Protein AF-A0A920P7W8-F1 (afdb_monomer)

pLDDT: mean 70.77, std 15.34, range [40.72, 88.56]

Nearest PDB structures (foldseek):
  1nvd-assembly1_B  TM=3.410E-01  e=7.632E+00  Aspergillus nidulans

Secondary structure (DSSP, 8-state):
-EE-TTS-EE----TTTS-SS----SSGGGGTTPBPPHHHHHHHHHHHHHHHS--THHHHHHHTS-HHHHHHHHHHHHHHHHH-BPPPPTT----

Mean predicted aligned error: 11.19 Å

Foldseek 3Di:
DDQDPVRDDDDPDCPCVLPLDDDDDDDLQVQAFPAADPVVLVVLVVVLVCCVVPDDVSVVVVVVHDPSSSVSVNVVSVVCNVVRGRHHDVPDDDD

Sequence (95 aa):
MIVDHDGKVWGIDQGLTFHSDTKIRTVIWDFSDEPIPEHHLDKLETFRNNLSNPTGHIKDLLELLSDDEIIALNRRLDWVLAEKFYPGIPGRRRS

Solvent-accessible surface area (backbone atoms only — not comparable to full-atom values): 5950 Å² total; per-residue (Å²): 106,48,67,51,101,85,68,50,76,41,84,64,81,66,91,58,74,53,48,60,67,87,73,89,80,91,66,65,66,86,46,39,72,37,71,56,56,65,78,56,52,56,51,51,54,52,49,55,55,40,67,77,60,53,56,72,71,51,37,60,50,54,73,76,47,55,71,61,21,52,53,42,50,54,54,51,50,54,50,42,70,69,69,41,37,38,77,57,63,90,93,58,85,83,126

Structure (mmCIF, N/CA/C/O backbone):
data_AF-A0A920P7W8-F1
#
_entry.id   AF-A0A920P7W8-F1
#
loop_
_atom_site.group_PDB
_atom_site.id
_atom_site.type_symbol
_atom_site.label_atom_id
_atom_site.label_alt_id
_atom_site.label_comp_id
_atom_site.label_asym_id
_atom_site.label_entity_id
_atom_site.label_seq_id
_atom_site.pdbx_PDB_ins_code
_atom_site.Cartn_x
_atom_site.Cartn_y
_atom_site.Cartn_z
_atom_site.occupancy
_atom_site.B_iso_or_equiv
_atom_site.auth_seq_id
_atom_site.auth_comp_id
_atom_site.auth_asym_id
_atom_site.auth_atom_id
_atom_site.pdbx_PDB_model_num
ATOM 1 N N . MET A 1 1 ? -4.999 -16.139 -4.477 1.00 55.25 1 MET A N 1
ATOM 2 C CA . MET A 1 1 ? -5.862 -15.313 -5.354 1.00 55.25 1 MET A CA 1
ATOM 3 C C . MET A 1 1 ? -6.839 -16.231 -6.065 1.00 55.25 1 MET A C 1
ATOM 5 O O . MET A 1 1 ? -6.422 -17.309 -6.469 1.00 55.25 1 MET A O 1
ATOM 9 N N . ILE A 1 2 ? -8.107 -15.841 -6.184 1.00 54.50 2 ILE A N 1
ATOM 10 C CA . ILE A 1 2 ? -9.099 -16.540 -7.017 1.00 54.50 2 ILE A CA 1
ATOM 11 C C . ILE A 1 2 ? -9.490 -15.590 -8.139 1.00 54.50 2 ILE A C 1
ATOM 13 O O . ILE A 1 2 ? -9.684 -14.409 -7.885 1.00 54.50 2 ILE A O 1
ATOM 17 N N . VAL A 1 3 ? -9.582 -16.082 -9.366 1.00 58.00 3 VAL A N 1
ATOM 18 C CA . VAL A 1 3 ? -10.157 -15.324 -10.480 1.00 58.00 3 VAL A CA 1
ATOM 19 C C . VAL A 1 3 ? -11.573 -15.843 -10.672 1.00 58.00 3 VAL A C 1
ATOM 21 O O . VAL A 1 3 ? -11.761 -17.059 -10.725 1.00 58.00 3 VAL A O 1
ATOM 24 N N . ASP A 1 4 ? -12.565 -14.955 -10.689 1.00 64.38 4 ASP A N 1
ATOM 25 C CA . ASP A 1 4 ? -13.933 -15.372 -10.996 1.00 64.38 4 ASP A CA 1
ATOM 26 C C . ASP A 1 4 ? -14.135 -15.609 -12.500 1.00 64.38 4 ASP A C 1
ATOM 28 O O . ASP A 1 4 ? -13.245 -15.397 -13.327 1.00 64.38 4 ASP A O 1
ATOM 32 N N . HIS A 1 5 ? -15.325 -16.086 -12.852 1.00 73.81 5 HIS A N 1
ATOM 33 C CA . HIS A 1 5 ? -15.738 -16.358 -14.231 1.00 73.81 5 HIS A CA 1
ATOM 34 C C . HIS A 1 5 ? -15.722 -15.114 -15.135 1.00 73.81 5 HIS A C 1
ATOM 36 O O . HIS A 1 5 ? -15.688 -15.265 -16.355 1.00 73.81 5 HIS A O 1
ATOM 42 N N . ASP A 1 6 ? -15.685 -13.914 -14.554 1.00 75.69 6 ASP A N 1
ATOM 43 C CA . ASP A 1 6 ? -15.655 -12.634 -15.262 1.00 75.69 6 ASP A CA 1
ATOM 44 C C . ASP A 1 6 ? -14.236 -12.035 -15.331 1.00 75.69 6 ASP A C 1
ATOM 46 O O . ASP A 1 6 ? -14.045 -10.899 -15.767 1.00 75.69 6 ASP A O 1
ATOM 50 N N . GLY A 1 7 ? -13.214 -12.795 -14.918 1.00 58.47 7 GLY A N 1
ATOM 51 C CA . GLY A 1 7 ? -11.814 -12.371 -14.967 1.00 58.47 7 GLY A CA 1
ATOM 52 C C . GLY A 1 7 ? -11.410 -11.423 -13.836 1.00 58.47 7 GLY A C 1
ATOM 53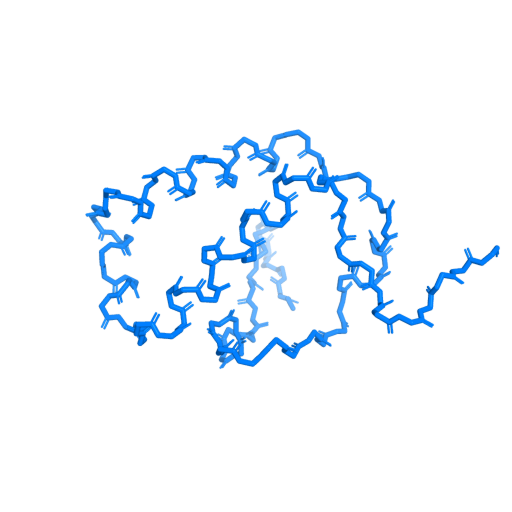 O O . GLY A 1 7 ? -10.292 -10.898 -13.841 1.00 58.47 7 GLY A O 1
ATOM 54 N N . LYS A 1 8 ? -12.277 -11.194 -12.845 1.00 47.81 8 LYS A N 1
ATOM 55 C CA . LYS A 1 8 ? -11.962 -10.342 -11.698 1.00 47.81 8 LYS A CA 1
ATOM 56 C C . LYS A 1 8 ? -11.115 -11.120 -10.698 1.00 47.81 8 LYS A C 1
ATOM 58 O O . LYS A 1 8 ? -11.472 -12.209 -10.247 1.00 47.81 8 LYS A O 1
ATOM 63 N N . VAL A 1 9 ? -9.984 -10.529 -10.325 1.00 56.81 9 VAL A N 1
ATOM 64 C CA . VAL A 1 9 ? -9.060 -11.107 -9.348 1.00 56.81 9 VAL A CA 1
ATOM 65 C C . VAL A 1 9 ? -9.522 -10.764 -7.933 1.00 56.81 9 VAL A C 1
ATOM 67 O O . VAL A 1 9 ? -9.563 -9.603 -7.529 1.00 56.81 9 VAL A O 1
ATOM 70 N N . TRP A 1 10 ? -9.822 -11.796 -7.159 1.00 47.19 10 TRP A N 1
ATOM 71 C CA . TRP A 1 10 ? -10.106 -11.743 -5.735 1.00 47.19 10 TRP A CA 1
ATOM 72 C C . TRP A 1 10 ? -8.821 -12.036 -4.953 1.00 47.19 10 TRP A C 1
ATOM 74 O O . TRP A 1 10 ? -8.272 -13.147 -4.974 1.00 47.19 10 TRP A O 1
ATOM 84 N N . GLY A 1 11 ? -8.316 -11.014 -4.261 1.00 49.47 11 GLY A N 1
ATOM 85 C CA . GLY A 1 11 ? -7.225 -11.150 -3.302 1.00 49.47 11 GLY A CA 1
ATOM 86 C C . GLY A 1 11 ? -7.732 -11.847 -2.044 1.00 49.47 11 GLY A C 1
ATOM 87 O O . GLY A 1 11 ? -8.408 -11.226 -1.231 1.00 49.47 11 GLY A O 1
ATOM 88 N N . ILE A 1 12 ? -7.428 -13.135 -1.900 1.00 40.72 12 ILE A N 1
ATOM 89 C CA . ILE A 1 12 ? -7.751 -13.927 -0.706 1.00 40.72 12 ILE A CA 1
ATOM 90 C C . ILE A 1 12 ? -6.460 -14.111 0.079 1.00 40.72 12 ILE A C 1
ATOM 92 O O . ILE A 1 12 ? -5.439 -14.391 -0.551 1.00 40.72 12 ILE A O 1
ATOM 96 N N . ASP A 1 13 ? -6.563 -13.976 1.405 1.00 49.34 13 ASP A N 1
ATOM 97 C CA . ASP A 1 13 ? -5.488 -13.897 2.414 1.00 49.34 13 ASP A CA 1
ATOM 98 C C . ASP A 1 13 ? -5.102 -12.454 2.830 1.00 49.34 13 ASP A C 1
ATOM 100 O O . ASP A 1 13 ? -3.969 -12.016 2.673 1.00 49.34 13 ASP A O 1
ATOM 104 N N . GLN A 1 14 ? -6.074 -11.682 3.350 1.00 52.72 14 GLN A N 1
ATOM 105 C CA . GLN A 1 14 ? -5.871 -10.296 3.824 1.00 52.72 14 GLN A CA 1
ATOM 106 C C . GLN A 1 14 ? -5.504 -10.184 5.319 1.00 52.72 14 GLN A C 1
ATOM 108 O O . GLN A 1 14 ? -5.230 -9.090 5.807 1.00 52.72 14 GLN A O 1
ATOM 113 N N . GLY A 1 15 ? -5.485 -11.298 6.063 1.00 45.41 15 GLY A N 1
ATOM 114 C CA . GLY A 1 15 ? -5.257 -11.302 7.519 1.00 45.41 15 GLY A CA 1
ATOM 115 C C . GLY A 1 15 ? -3.831 -10.931 7.947 1.00 45.41 15 GLY A C 1
ATOM 116 O O . GLY A 1 15 ? -3.590 -10.677 9.122 1.00 45.41 15 GLY A O 1
ATOM 117 N N . LEU A 1 16 ? -2.888 -10.883 7.000 1.00 53.28 16 LEU A N 1
ATOM 118 C CA . LEU A 1 16 ? -1.491 -10.483 7.210 1.00 53.28 16 LEU A CA 1
ATOM 119 C C . LEU A 1 16 ? -1.102 -9.225 6.415 1.00 53.28 16 LEU A C 1
ATOM 121 O O . LEU A 1 16 ? 0.029 -8.760 6.534 1.00 53.28 16 LEU A O 1
ATOM 125 N N . THR A 1 17 ? -2.014 -8.658 5.615 1.00 57.47 17 THR A N 1
ATOM 126 C CA . THR A 1 17 ? -1.721 -7.522 4.721 1.00 57.47 17 THR A CA 1
ATOM 127 C C . THR A 1 17 ? -1.318 -6.272 5.493 1.00 57.47 17 THR A C 1
ATOM 129 O O . THR A 1 17 ? -0.439 -5.529 5.051 1.00 57.47 17 THR A O 1
ATOM 132 N N . PHE A 1 18 ? -1.910 -6.052 6.665 1.00 55.16 18 PHE A N 1
ATOM 133 C CA . PHE A 1 18 ? -1.665 -4.855 7.466 1.00 55.16 18 PHE A CA 1
ATOM 134 C C . PHE A 1 18 ? -0.764 -5.084 8.666 1.00 55.16 18 PHE A C 1
ATOM 136 O O . PHE A 1 18 ? -0.261 -4.102 9.195 1.00 55.16 18 PHE A O 1
ATOM 143 N N . HIS A 1 19 ? -0.457 -6.343 8.989 1.00 58.69 19 HIS A N 1
ATOM 144 C CA . HIS A 1 19 ? 0.377 -6.710 10.125 1.00 58.69 19 HIS A CA 1
ATOM 145 C C . HIS A 1 19 ? 1.656 -5.855 10.166 1.00 58.69 19 HIS A C 1
ATOM 147 O O . HIS A 1 19 ? 2.359 -5.711 9.160 1.00 58.69 19 HIS A O 1
ATOM 153 N N . SER A 1 20 ? 1.941 -5.273 11.332 1.00 59.25 20 SER A N 1
ATOM 154 C CA . SER A 1 20 ? 3.082 -4.370 11.544 1.00 59.25 20 SER A CA 1
ATOM 155 C C . SER A 1 20 ? 4.414 -5.043 11.201 1.00 59.25 20 SER A C 1
ATOM 157 O O . SER A 1 20 ? 5.319 -4.441 10.622 1.00 59.25 20 SER A O 1
ATOM 159 N N . ASP A 1 21 ? 4.498 -6.336 11.497 1.00 53.81 21 ASP A N 1
ATOM 160 C CA . ASP A 1 21 ? 5.625 -7.190 11.163 1.00 53.81 21 ASP A CA 1
ATOM 161 C C . ASP A 1 21 ? 5.516 -7.684 9.708 1.00 53.81 21 ASP A C 1
ATOM 163 O O . ASP A 1 21 ? 4.598 -8.432 9.361 1.00 53.81 21 ASP A O 1
ATOM 167 N N . THR A 1 22 ? 6.456 -7.287 8.845 1.00 55.88 22 THR A N 1
ATOM 168 C CA . THR A 1 22 ? 6.428 -7.639 7.415 1.00 55.88 22 THR A CA 1
ATOM 169 C C . THR A 1 22 ? 6.704 -9.133 7.231 1.00 55.88 22 THR A C 1
ATOM 171 O O . THR A 1 22 ? 7.847 -9.587 7.286 1.00 55.88 22 THR A O 1
ATOM 174 N N . LYS A 1 23 ? 5.653 -9.926 6.998 1.00 57.28 23 LYS A N 1
ATOM 175 C CA . LYS A 1 23 ? 5.764 -11.347 6.637 1.00 57.28 23 LYS A CA 1
ATOM 176 C C . LYS A 1 23 ? 5.467 -11.508 5.146 1.00 57.28 23 LYS A C 1
ATOM 178 O O . LYS A 1 23 ? 4.320 -11.667 4.750 1.00 57.28 23 LYS A O 1
ATOM 183 N N . ILE A 1 24 ? 6.497 -11.480 4.303 1.00 55.03 24 ILE A N 1
ATOM 184 C CA . ILE A 1 24 ? 6.323 -11.724 2.864 1.00 55.03 24 ILE A CA 1
ATOM 185 C C . ILE A 1 24 ? 6.155 -13.234 2.644 1.00 55.03 24 ILE A C 1
ATOM 187 O O . ILE A 1 24 ? 7.110 -13.9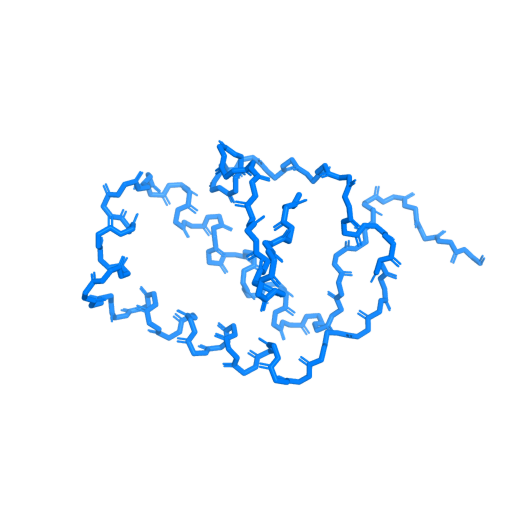94 2.814 1.00 55.03 24 ILE A O 1
ATOM 191 N N . ARG A 1 25 ? 4.951 -13.692 2.275 1.00 54.91 25 ARG A N 1
ATOM 192 C CA . ARG A 1 25 ? 4.711 -15.086 1.862 1.00 54.91 25 ARG A CA 1
ATOM 193 C C . ARG A 1 25 ? 4.130 -15.180 0.440 1.00 54.91 25 ARG A C 1
ATOM 195 O O . ARG A 1 25 ? 2.956 -14.945 0.202 1.00 54.91 25 ARG A O 1
ATOM 202 N N . THR A 1 26 ? 5.017 -15.562 -0.484 1.00 56.88 26 THR A N 1
ATOM 203 C CA . THR A 1 26 ? 4.874 -16.674 -1.458 1.00 56.88 26 THR A CA 1
ATOM 204 C C . THR A 1 26 ? 3.997 -16.578 -2.716 1.00 56.88 26 THR A C 1
ATOM 206 O O . THR A 1 26 ? 3.605 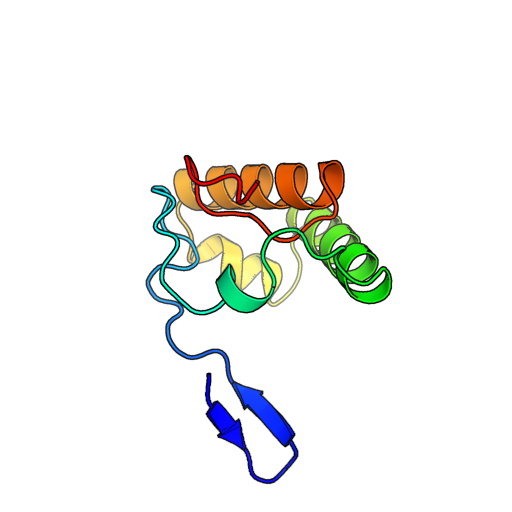-17.625 -3.214 1.00 56.88 26 THR A O 1
ATOM 209 N N . VAL A 1 27 ? 3.803 -15.406 -3.334 1.00 53.06 27 VAL A N 1
ATOM 210 C CA . VAL A 1 27 ? 3.470 -15.344 -4.791 1.00 53.06 27 VAL A CA 1
ATOM 211 C C . VAL A 1 27 ? 4.160 -14.180 -5.523 1.00 53.06 27 VAL A C 1
ATOM 213 O O . VAL A 1 27 ? 4.449 -14.280 -6.705 1.00 53.06 27 VAL A O 1
ATOM 216 N N . ILE A 1 28 ? 4.516 -13.096 -4.824 1.00 54.16 28 ILE A N 1
ATOM 217 C CA . ILE A 1 28 ? 5.210 -11.937 -5.427 1.00 54.16 28 ILE A CA 1
ATOM 218 C C . ILE A 1 28 ? 6.618 -12.265 -5.957 1.00 54.16 28 ILE A C 1
ATOM 220 O O . ILE A 1 28 ? 7.150 -11.528 -6.777 1.00 54.16 28 ILE A O 1
ATOM 224 N N . TRP A 1 29 ? 7.215 -13.379 -5.519 1.00 53.78 29 TRP A N 1
ATOM 225 C CA . TRP A 1 29 ? 8.581 -13.762 -5.881 1.00 53.78 29 TRP A CA 1
ATOM 226 C C . TRP A 1 29 ? 8.773 -14.059 -7.368 1.00 53.78 29 TRP A C 1
ATOM 228 O O . TRP A 1 29 ? 9.884 -13.881 -7.858 1.00 53.78 29 TRP A O 1
ATOM 238 N N . ASP A 1 30 ? 7.719 -14.484 -8.069 1.00 55.56 30 ASP A N 1
ATOM 239 C CA . ASP A 1 30 ? 7.787 -14.729 -9.515 1.00 55.56 30 ASP A CA 1
ATOM 240 C C . ASP A 1 30 ? 7.964 -13.423 -10.309 1.00 55.56 30 ASP A C 1
ATOM 242 O O . ASP A 1 30 ? 8.429 -13.468 -11.440 1.00 55.56 30 ASP A O 1
ATOM 246 N N . PHE A 1 31 ? 7.669 -12.275 -9.686 1.00 57.41 31 PHE A N 1
ATOM 247 C CA . PHE A 1 31 ? 7.853 -10.928 -10.235 1.00 57.41 31 PHE A CA 1
ATOM 248 C C . PHE A 1 31 ? 9.017 -10.175 -9.568 1.00 57.41 31 PHE A C 1
ATOM 250 O O . PHE A 1 31 ? 9.156 -8.971 -9.760 1.00 57.41 31 PHE A O 1
ATOM 257 N N . SER A 1 32 ? 9.827 -10.846 -8.734 1.00 63.34 32 SER A N 1
ATOM 258 C CA . SER A 1 32 ? 10.962 -10.223 -8.034 1.00 63.34 32 SER A CA 1
ATOM 259 C C . SER A 1 32 ? 11.866 -9.486 -9.019 1.00 63.34 32 SER A C 1
ATOM 261 O O . SER A 1 32 ? 12.232 -10.048 -10.048 1.00 63.34 32 SER A O 1
ATOM 263 N N . ASP A 1 33 ? 12.247 -8.252 -8.678 1.00 64.94 33 ASP A N 1
ATOM 264 C CA . ASP A 1 33 ? 13.138 -7.401 -9.481 1.00 64.94 33 ASP A CA 1
ATOM 265 C C . ASP A 1 33 ? 12.576 -6.982 -10.857 1.00 64.94 33 ASP A C 1
ATOM 267 O O . ASP A 1 33 ? 13.281 -6.353 -11.649 1.00 64.94 33 ASP A O 1
ATOM 271 N N . GLU A 1 34 ? 11.298 -7.255 -11.142 1.00 76.56 34 GLU A N 1
ATOM 272 C CA . GLU A 1 34 ? 10.615 -6.667 -12.293 1.00 76.56 34 GLU A CA 1
ATOM 273 C C . GLU A 1 34 ? 10.175 -5.226 -11.986 1.00 76.56 34 GLU A C 1
ATOM 275 O O . GLU A 1 34 ? 9.768 -4.919 -10.854 1.00 76.56 34 GLU A O 1
ATOM 280 N N . PRO A 1 35 ? 10.254 -4.310 -12.969 1.00 80.81 35 PRO A N 1
ATOM 281 C CA . PRO A 1 35 ? 9.730 -2.966 -12.803 1.00 80.81 35 PRO A CA 1
ATOM 282 C C . PRO A 1 35 ? 8.213 -3.026 -12.625 1.00 80.81 35 PRO A C 1
ATOM 284 O O . PRO A 1 35 ? 7.501 -3.695 -13.378 1.00 80.81 35 PRO A O 1
ATOM 287 N N . ILE A 1 36 ? 7.705 -2.288 -11.645 1.00 83.19 36 ILE A N 1
ATOM 288 C CA . ILE A 1 36 ? 6.268 -2.140 -11.444 1.00 83.19 36 ILE A CA 1
ATOM 289 C C . ILE A 1 36 ? 5.722 -1.304 -12.609 1.00 83.19 36 ILE A C 1
ATOM 291 O O . ILE A 1 36 ? 6.235 -0.209 -12.862 1.00 83.19 36 ILE A O 1
ATOM 295 N N . PRO A 1 37 ? 4.678 -1.769 -13.316 1.00 86.69 37 PRO A N 1
ATOM 296 C CA . PRO A 1 37 ? 4.070 -0.996 -14.390 1.00 86.69 37 PRO A CA 1
ATOM 297 C C . PRO A 1 37 ? 3.628 0.400 -13.925 1.00 86.69 37 PRO A C 1
ATOM 299 O O . PRO A 1 37 ? 3.032 0.546 -12.859 1.00 86.69 37 PRO A O 1
ATOM 302 N N . GLU A 1 38 ? 3.855 1.422 -14.752 1.00 84.81 38 GLU A N 1
ATOM 303 C CA . GLU A 1 38 ? 3.604 2.833 -14.407 1.00 84.81 38 GLU A CA 1
ATOM 304 C C . GLU A 1 38 ? 2.162 3.086 -13.935 1.00 84.81 38 GLU A C 1
ATOM 306 O O . GLU A 1 38 ? 1.939 3.670 -12.882 1.00 84.81 38 GLU A O 1
ATOM 311 N N . HIS A 1 39 ? 1.177 2.483 -14.606 1.00 84.81 39 HIS A N 1
ATOM 312 C CA . HIS A 1 39 ? -0.234 2.581 -14.219 1.00 84.81 39 HIS A CA 1
ATOM 313 C C . HIS A 1 39 ? -0.557 1.996 -12.826 1.00 84.81 39 HIS A C 1
ATOM 315 O O . HIS A 1 39 ? -1.612 2.287 -12.257 1.00 84.81 39 HIS A O 1
ATOM 321 N N . HIS A 1 40 ? 0.295 1.119 -12.285 1.00 84.94 40 HIS A N 1
ATOM 322 C CA . HIS A 1 40 ? 0.193 0.657 -10.902 1.00 84.94 40 HIS A CA 1
ATOM 323 C C . HIS A 1 40 ? 0.849 1.646 -9.938 1.00 84.94 40 HIS A C 1
ATOM 325 O O . HIS A 1 40 ? 0.279 1.891 -8.875 1.00 84.94 40 HIS A O 1
ATOM 331 N N . LEU A 1 41 ? 1.981 2.250 -10.311 1.00 86.81 41 LEU A N 1
ATOM 332 C CA . LEU A 1 41 ? 2.620 3.313 -9.528 1.00 86.81 41 LEU A CA 1
ATOM 333 C C . LEU A 1 41 ? 1.688 4.522 -9.366 1.00 86.81 41 LEU A C 1
ATOM 335 O O . LEU A 1 41 ? 1.496 4.975 -8.241 1.00 86.81 41 LEU A O 1
ATOM 339 N N . ASP A 1 42 ? 1.005 4.947 -10.432 1.00 86.75 42 ASP A N 1
ATOM 340 C CA . ASP A 1 42 ? 0.033 6.053 -10.390 1.00 86.75 42 ASP A CA 1
ATOM 3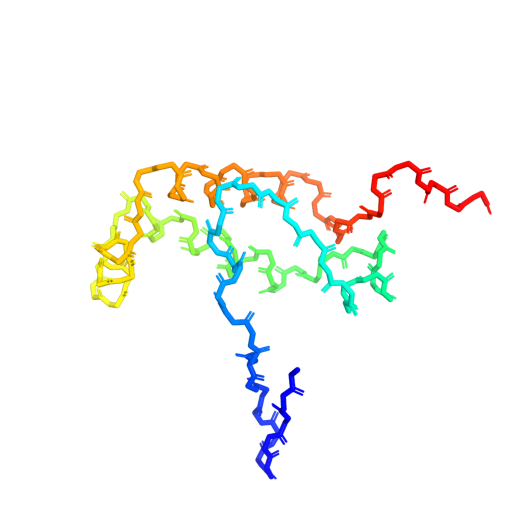41 C C . ASP A 1 42 ? -1.113 5.781 -9.401 1.00 86.75 42 ASP A C 1
ATOM 343 O O . ASP A 1 42 ? -1.567 6.654 -8.650 1.00 86.75 42 ASP A O 1
ATOM 347 N N . LYS A 1 43 ? -1.588 4.529 -9.370 1.00 87.50 43 LYS A N 1
ATOM 348 C CA . LYS A 1 43 ? -2.623 4.087 -8.426 1.00 87.50 43 LYS A CA 1
ATOM 349 C C . LYS A 1 43 ? -2.105 4.072 -6.992 1.00 87.50 43 LYS A C 1
ATOM 351 O O . LYS A 1 43 ? -2.852 4.447 -6.090 1.00 87.50 43 LYS A O 1
ATOM 356 N N . LEU A 1 44 ? -0.857 3.657 -6.774 1.00 87.00 44 LEU A N 1
ATOM 357 C CA . LEU A 1 44 ? -0.224 3.673 -5.453 1.00 87.00 44 LEU A CA 1
ATOM 358 C C . LEU A 1 44 ? 0.005 5.103 -4.954 1.00 87.00 44 LEU A C 1
ATOM 360 O O . LEU A 1 44 ? -0.241 5.377 -3.781 1.00 87.00 44 LEU A O 1
ATOM 364 N N . GLU A 1 45 ? 0.401 6.024 -5.830 1.00 87.12 45 GLU A N 1
ATOM 365 C CA . GLU A 1 45 ? 0.555 7.440 -5.489 1.00 87.12 45 GLU A CA 1
ATOM 366 C C . GLU A 1 45 ? -0.796 8.083 -5.149 1.00 87.12 45 GLU A C 1
ATOM 368 O O . GLU A 1 45 ? -0.940 8.742 -4.117 1.00 87.12 45 GLU A O 1
ATOM 373 N N . THR A 1 46 ? -1.832 7.795 -5.942 1.00 87.06 46 THR A N 1
ATOM 374 C CA . THR A 1 46 ? -3.210 8.214 -5.641 1.00 87.06 46 THR A CA 1
ATOM 375 C C . THR A 1 46 ? -3.679 7.655 -4.297 1.00 87.06 46 THR A C 1
ATOM 377 O O . THR A 1 46 ? -4.260 8.373 -3.484 1.00 87.06 46 THR A O 1
ATOM 380 N N . PHE A 1 47 ? -3.401 6.378 -4.030 1.00 86.44 47 PHE A N 1
ATOM 381 C CA . PHE A 1 47 ? -3.752 5.736 -2.768 1.00 86.44 47 PHE A CA 1
ATOM 382 C C . PHE A 1 47 ? -3.025 6.374 -1.578 1.00 86.44 47 PHE A C 1
ATOM 384 O O . PHE A 1 47 ? -3.670 6.694 -0.583 1.00 86.44 47 PHE A O 1
ATOM 391 N N . ARG A 1 48 ? -1.721 6.654 -1.696 1.00 86.81 48 ARG A N 1
ATOM 392 C CA . ARG A 1 48 ? -0.930 7.369 -0.678 1.00 86.81 48 ARG A CA 1
ATOM 393 C C . ARG A 1 48 ? -1.509 8.753 -0.363 1.00 86.81 48 ARG A C 1
ATOM 395 O O . ARG A 1 48 ? -1.627 9.123 0.806 1.00 86.81 48 ARG A O 1
ATOM 402 N N . ASN A 1 49 ? -1.929 9.494 -1.387 1.00 86.25 49 ASN A N 1
ATOM 403 C CA . ASN A 1 49 ? -2.573 10.797 -1.204 1.00 86.25 49 ASN A CA 1
ATOM 404 C C . ASN A 1 49 ? -3.924 10.661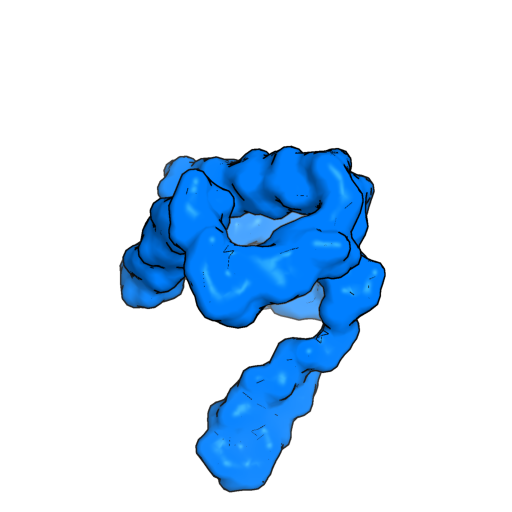 -0.483 1.00 86.25 49 ASN A C 1
ATOM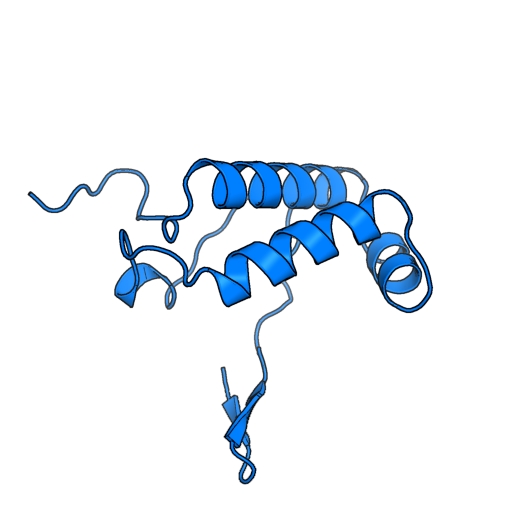 406 O O . ASN A 1 49 ? -4.221 11.430 0.432 1.00 86.25 49 ASN A O 1
ATOM 410 N N . ASN A 1 50 ? -4.706 9.636 -0.825 1.00 86.00 50 ASN A N 1
ATOM 411 C CA . ASN A 1 50 ? -5.975 9.348 -0.159 1.00 86.00 50 ASN A CA 1
ATOM 412 C C . ASN A 1 50 ? -5.796 8.900 1.300 1.00 86.00 50 ASN A C 1
ATOM 414 O O . ASN A 1 50 ? -6.658 9.194 2.119 1.00 86.00 50 ASN A O 1
ATOM 418 N N . LEU A 1 51 ? -4.688 8.240 1.656 1.00 84.69 51 LEU A N 1
ATOM 419 C CA . LEU A 1 51 ? -4.372 7.924 3.056 1.00 84.69 51 LEU A CA 1
ATOM 420 C C . LEU A 1 51 ? -4.059 9.179 3.884 1.00 84.69 51 LEU A C 1
ATOM 422 O O . LEU A 1 51 ? -4.338 9.201 5.078 1.00 84.69 51 LEU A O 1
ATOM 426 N N . SER A 1 52 ? -3.514 10.227 3.257 1.00 82.19 52 SER A N 1
ATOM 427 C CA . SER A 1 52 ? -3.223 11.504 3.930 1.00 82.19 52 SER A CA 1
ATOM 428 C C . SER A 1 52 ? -4.481 12.337 4.202 1.00 82.19 52 SER A C 1
ATOM 430 O O . SER A 1 52 ? -4.504 13.127 5.142 1.00 82.19 52 SER A O 1
ATOM 432 N N . ASN A 1 53 ? -5.531 12.164 3.392 1.00 84.94 53 ASN A N 1
ATOM 433 C CA . ASN A 1 53 ? -6.837 12.791 3.596 1.00 84.94 53 ASN A CA 1
ATOM 434 C C . ASN A 1 53 ? -7.969 11.761 3.403 1.00 84.94 53 ASN A C 1
ATOM 436 O O . ASN A 1 53 ? -8.630 11.746 2.356 1.00 84.94 53 ASN A O 1
ATOM 440 N N . PRO A 1 54 ? -8.171 10.864 4.383 1.00 83.75 54 PRO A N 1
ATOM 441 C CA . PRO A 1 54 ? -9.021 9.695 4.220 1.00 83.75 54 PRO A CA 1
ATOM 442 C C . PRO A 1 54 ? -10.501 10.063 4.138 1.00 83.75 54 PRO A C 1
ATOM 444 O O . PRO A 1 54 ? -11.068 10.699 5.027 1.00 83.75 54 PRO A O 1
ATOM 447 N N . THR A 1 55 ? -11.151 9.612 3.066 1.00 82.88 55 THR A N 1
ATOM 448 C CA . THR A 1 55 ? -12.588 9.795 2.825 1.00 82.88 55 THR A CA 1
ATOM 449 C C . THR A 1 55 ? -13.243 8.482 2.394 1.00 82.88 55 THR A C 1
ATOM 451 O O . THR A 1 55 ? -12.589 7.594 1.840 1.00 82.88 55 THR A O 1
ATOM 454 N N . GLY A 1 56 ? -14.544 8.341 2.679 1.00 88.56 56 GLY A N 1
ATOM 455 C CA . GLY A 1 56 ? -15.321 7.140 2.356 1.00 88.56 56 GLY A CA 1
ATOM 456 C C . GLY A 1 56 ? -14.671 5.862 2.892 1.00 88.56 56 GLY A C 1
ATOM 457 O O . GLY A 1 56 ? -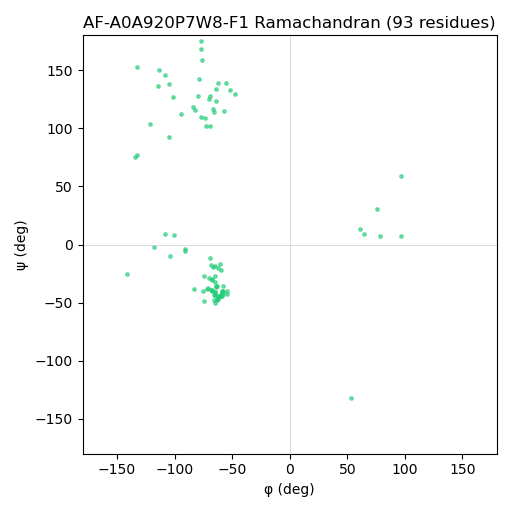14.192 5.829 4.021 1.00 88.56 56 GLY A O 1
ATOM 458 N N . HIS A 1 57 ? -14.572 4.843 2.039 1.00 83.12 57 HIS A N 1
ATOM 459 C CA . HIS A 1 57 ? -14.028 3.529 2.397 1.00 83.12 57 HIS A CA 1
ATOM 460 C C . HIS A 1 57 ? -12.576 3.542 2.900 1.00 83.12 57 HIS A C 1
ATOM 462 O O . HIS A 1 57 ? -12.172 2.613 3.591 1.00 83.12 57 HIS A O 1
ATOM 468 N N . ILE A 1 58 ? -11.780 4.570 2.577 1.00 81.62 58 ILE A N 1
ATOM 469 C CA . ILE A 1 58 ? -10.410 4.694 3.102 1.00 81.62 58 ILE A CA 1
ATOM 470 C C . ILE A 1 58 ? -10.433 5.036 4.592 1.00 81.62 58 ILE A C 1
ATOM 472 O O . ILE A 1 58 ? -9.618 4.520 5.350 1.00 81.62 58 ILE A O 1
ATOM 476 N N . LYS A 1 59 ? -11.387 5.866 5.024 1.00 80.69 59 LYS A N 1
ATOM 477 C CA . LYS A 1 59 ? -11.584 6.177 6.441 1.00 80.69 59 LYS A CA 1
ATOM 478 C C . LYS A 1 59 ? -12.029 4.931 7.202 1.00 80.69 59 LYS A C 1
ATOM 480 O O . LYS A 1 59 ? -11.410 4.599 8.204 1.00 80.69 59 LYS A O 1
ATOM 485 N N . ASP A 1 60 ? -13.016 4.214 6.664 1.00 84.12 60 ASP A N 1
ATOM 486 C CA . ASP A 1 60 ? -13.507 2.961 7.251 1.00 84.12 60 ASP A CA 1
ATOM 487 C C . ASP A 1 60 ? -12.377 1.926 7.376 1.00 84.12 60 ASP A C 1
ATOM 489 O O . ASP A 1 60 ? -12.270 1.236 8.383 1.00 84.12 60 ASP A O 1
ATOM 493 N N . LEU A 1 61 ? -11.496 1.841 6.371 1.00 80.75 61 LEU A N 1
ATOM 494 C CA . LEU A 1 61 ? -10.323 0.970 6.410 1.00 80.75 61 LEU A CA 1
ATOM 495 C C . LEU A 1 61 ? -9.348 1.373 7.522 1.00 80.75 61 LEU A C 1
ATOM 497 O O . LEU A 1 61 ? -8.903 0.506 8.265 1.00 80.75 61 LEU A O 1
ATOM 501 N N . LEU A 1 62 ? -9.007 2.659 7.637 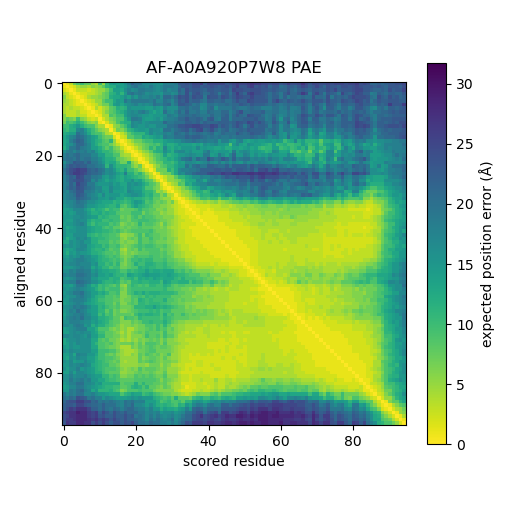1.00 81.75 62 LEU A N 1
ATOM 502 C CA . LEU A 1 62 ? -8.062 3.136 8.652 1.00 81.75 62 LEU A CA 1
ATOM 503 C C . LEU A 1 62 ? -8.594 2.957 10.078 1.00 81.75 62 LEU A C 1
ATOM 505 O O . LEU A 1 62 ? -7.808 2.680 10.973 1.00 81.75 62 LEU A O 1
ATOM 509 N N . GLU A 1 63 ? -9.908 3.053 10.289 1.00 84.38 63 GLU A N 1
ATOM 510 C CA . GLU A 1 63 ? -10.536 2.797 11.594 1.00 84.38 63 GLU A CA 1
ATOM 511 C C . GLU A 1 63 ? -10.440 1.323 12.035 1.00 84.38 63 GLU A C 1
ATOM 513 O O . GLU A 1 63 ? -10.569 1.024 13.221 1.00 84.38 63 GLU A O 1
ATOM 518 N N . LEU A 1 64 ? -10.194 0.400 11.099 1.00 82.44 64 LEU A N 1
ATOM 519 C CA . LEU A 1 64 ? -9.997 -1.029 11.370 1.00 82.44 64 LEU A CA 1
ATOM 520 C C . LEU A 1 64 ? -8.526 -1.408 11.600 1.00 82.44 64 LEU A C 1
ATOM 522 O O . LEU A 1 64 ? -8.251 -2.567 11.914 1.00 82.44 64 LEU A O 1
ATOM 526 N N . LEU A 1 65 ? -7.594 -0.466 11.426 1.00 81.44 65 LEU A N 1
ATOM 527 C CA . LEU A 1 65 ? -6.156 -0.675 11.583 1.00 81.44 65 LEU A CA 1
ATOM 528 C C . LEU A 1 65 ? -5.643 0.012 12.848 1.00 81.44 65 LEU A C 1
ATOM 530 O O . LEU A 1 65 ? -6.101 1.088 13.224 1.00 81.44 65 LEU A O 1
ATOM 534 N N . SER A 1 66 ? -4.651 -0.595 13.490 1.00 81.00 66 SER A N 1
ATOM 535 C CA . SER A 1 66 ? -3.903 0.066 14.562 1.00 81.00 66 SER A CA 1
ATOM 536 C C . SER A 1 66 ? -2.908 1.091 14.008 1.00 81.00 66 SER A C 1
ATOM 538 O O . SER A 1 66 ? -2.463 0.998 12.861 1.00 81.00 66 SER A O 1
ATOM 540 N N . ASP A 1 67 ? -2.496 2.046 14.843 1.00 80.31 67 ASP A N 1
ATOM 541 C CA . ASP A 1 67 ? -1.531 3.086 14.461 1.00 80.31 67 ASP A CA 1
ATOM 542 C C . ASP A 1 67 ? -0.225 2.495 13.899 1.00 80.31 67 ASP A C 1
ATOM 544 O O . ASP A 1 67 ? 0.301 2.973 12.891 1.00 80.31 67 ASP A O 1
ATOM 548 N N . ASP A 1 68 ? 0.269 1.405 14.495 1.00 76.81 68 ASP A N 1
ATOM 549 C CA . ASP A 1 68 ? 1.478 0.707 14.041 1.00 76.81 68 ASP A CA 1
ATOM 550 C C . ASP A 1 68 ? 1.312 0.106 12.636 1.00 76.81 68 ASP A C 1
ATOM 552 O O . ASP A 1 68 ? 2.245 0.125 11.826 1.00 76.81 68 ASP A O 1
ATOM 556 N N . GLU A 1 69 ? 0.123 -0.403 12.316 1.00 78.25 69 GLU A N 1
ATOM 557 C CA . GLU A 1 69 ? -0.197 -0.964 11.001 1.00 78.25 69 GLU A CA 1
ATOM 558 C C . GLU A 1 69 ? -0.318 0.136 9.941 1.00 78.25 69 GLU A C 1
ATOM 560 O O . GLU A 1 69 ? 0.178 -0.030 8.823 1.00 78.25 69 GLU A O 1
ATOM 565 N N . ILE A 1 70 ? -0.886 1.291 10.301 1.00 82.56 70 ILE A N 1
ATOM 566 C CA . ILE A 1 70 ? -0.966 2.473 9.428 1.00 82.56 70 ILE A CA 1
ATOM 567 C C . ILE A 1 70 ? 0.436 3.022 9.137 1.00 82.56 70 ILE A C 1
ATOM 569 O O . ILE A 1 70 ? 0.767 3.334 7.986 1.00 82.56 70 ILE A O 1
ATOM 573 N N . ILE A 1 71 ? 1.298 3.108 10.154 1.00 82.25 71 ILE A N 1
ATOM 574 C CA . ILE A 1 71 ? 2.698 3.521 9.988 1.00 82.25 71 ILE A CA 1
ATOM 575 C C . ILE A 1 71 ? 3.439 2.526 9.087 1.00 82.25 71 ILE A C 1
ATOM 577 O O . ILE A 1 71 ? 4.140 2.933 8.154 1.00 82.25 71 ILE A O 1
ATOM 581 N N . ALA A 1 72 ? 3.276 1.222 9.326 1.00 79.06 72 ALA A N 1
ATOM 582 C CA . ALA A 1 72 ? 3.899 0.183 8.512 1.00 79.06 72 ALA A CA 1
ATOM 583 C C . ALA A 1 72 ? 3.394 0.193 7.059 1.00 79.06 72 ALA A C 1
ATOM 585 O O . ALA A 1 72 ? 4.175 -0.078 6.144 1.00 79.06 72 ALA A O 1
ATOM 586 N N . LEU A 1 73 ? 2.114 0.500 6.828 1.00 82.94 73 LEU A N 1
ATOM 587 C CA . LEU A 1 73 ? 1.528 0.643 5.494 1.00 82.94 73 LEU A CA 1
ATOM 588 C C . LEU A 1 73 ? 2.149 1.823 4.738 1.00 82.94 73 LEU A C 1
ATOM 590 O O . LEU A 1 73 ? 2.620 1.642 3.615 1.00 82.94 73 LEU A O 1
ATOM 594 N N . ASN A 1 74 ? 2.215 3.001 5.365 1.00 84.50 74 ASN A N 1
ATOM 595 C CA . ASN A 1 74 ? 2.815 4.190 4.752 1.00 84.50 74 ASN A CA 1
ATOM 596 C C . ASN A 1 74 ? 4.295 3.971 4.410 1.00 84.50 74 ASN A C 1
ATOM 598 O O . ASN A 1 74 ? 4.714 4.246 3.289 1.00 84.50 74 ASN A O 1
ATOM 602 N N . ARG A 1 75 ? 5.069 3.374 5.326 1.00 83.00 75 ARG A N 1
ATOM 603 C CA . ARG A 1 75 ? 6.482 3.036 5.072 1.00 83.00 75 ARG A CA 1
ATOM 604 C C . ARG A 1 75 ? 6.657 2.095 3.881 1.00 83.00 75 ARG A C 1
ATOM 606 O O . ARG A 1 75 ? 7.582 2.272 3.093 1.00 83.00 75 ARG A O 1
ATOM 613 N N . ARG A 1 76 ? 5.779 1.096 3.740 1.00 82.88 76 ARG A N 1
ATOM 614 C CA . ARG A 1 76 ? 5.807 0.160 2.605 1.00 82.88 76 ARG A CA 1
ATOM 615 C C . ARG A 1 76 ? 5.452 0.851 1.289 1.00 82.88 76 ARG A C 1
ATOM 617 O O . ARG A 1 76 ? 6.108 0.578 0.289 1.00 82.88 76 ARG A O 1
ATOM 624 N N . LEU A 1 77 ? 4.470 1.755 1.289 1.00 85.75 77 LEU A N 1
ATOM 625 C CA . LEU A 1 77 ? 4.121 2.553 0.108 1.00 85.75 77 LEU A CA 1
ATOM 626 C C . LEU A 1 77 ? 5.277 3.451 -0.331 1.00 85.75 77 LEU A C 1
ATOM 628 O O . LEU A 1 77 ? 5.621 3.456 -1.511 1.00 85.75 77 LEU A O 1
ATOM 632 N N . ASP A 1 78 ? 5.901 4.155 0.614 1.00 85.12 78 ASP A N 1
ATOM 633 C CA . ASP A 1 78 ? 7.050 5.020 0.338 1.00 85.12 78 ASP A CA 1
ATOM 634 C C . ASP A 1 78 ? 8.213 4.227 -0.266 1.00 85.12 78 ASP A C 1
ATOM 636 O O . ASP A 1 78 ? 8.806 4.650 -1.256 1.00 85.12 78 ASP A O 1
ATOM 640 N N . TRP A 1 79 ? 8.505 3.047 0.288 1.00 82.62 79 TRP A N 1
ATOM 641 C CA . TRP A 1 79 ? 9.555 2.174 -0.229 1.00 82.62 79 TRP A CA 1
ATOM 642 C C . TRP A 1 79 ? 9.269 1.692 -1.657 1.00 82.62 79 TRP A C 1
ATOM 644 O O . TRP A 1 79 ? 10.131 1.799 -2.526 1.00 82.62 79 TRP A O 1
ATOM 654 N N . VAL A 1 80 ? 8.048 1.222 -1.929 1.00 84.69 80 VAL A N 1
ATOM 655 C CA . VAL A 1 80 ? 7.660 0.732 -3.263 1.00 84.69 80 VAL A CA 1
ATOM 656 C C . VAL A 1 80 ? 7.673 1.851 -4.308 1.00 84.69 80 VAL A C 1
ATOM 658 O O . VAL A 1 80 ? 8.136 1.631 -5.425 1.00 84.69 80 VAL A O 1
ATOM 661 N N . LEU A 1 81 ? 7.206 3.055 -3.964 1.00 85.38 81 LEU A N 1
ATOM 662 C CA . LEU A 1 81 ? 7.218 4.208 -4.874 1.00 85.38 81 LEU A CA 1
ATOM 663 C C . LEU A 1 81 ? 8.635 4.748 -5.130 1.00 85.38 81 LEU A C 1
ATOM 665 O O . LEU A 1 81 ? 8.890 5.290 -6.208 1.00 85.38 81 LEU A O 1
ATOM 669 N N . ALA A 1 82 ? 9.547 4.597 -4.164 1.00 85.44 82 ALA A N 1
ATOM 670 C CA . ALA A 1 82 ? 10.948 4.978 -4.310 1.00 85.44 82 ALA A CA 1
ATOM 671 C C . ALA A 1 82 ? 11.726 3.992 -5.194 1.00 85.44 82 ALA A C 1
ATOM 673 O O . ALA A 1 82 ? 12.410 4.421 -6.121 1.00 85.44 82 ALA A O 1
ATOM 674 N N . GLU A 1 83 ? 11.600 2.687 -4.933 1.00 84.75 83 GLU A N 1
ATOM 675 C CA . GLU A 1 83 ? 12.315 1.651 -5.691 1.00 84.75 83 GLU A CA 1
ATOM 676 C C . GLU A 1 83 ? 11.692 1.424 -7.072 1.00 84.75 83 GLU A C 1
ATOM 678 O O . GLU A 1 83 ? 12.411 1.274 -8.052 1.00 84.75 83 GLU A O 1
ATOM 683 N N . LYS A 1 84 ? 10.355 1.427 -7.173 1.00 84.69 84 LYS A N 1
ATOM 684 C CA . LYS A 1 84 ? 9.582 1.114 -8.394 1.00 84.69 84 LYS A CA 1
ATOM 685 C C . LYS A 1 84 ? 9.794 -0.302 -8.946 1.00 84.69 84 LYS A C 1
ATOM 687 O O . LYS A 1 84 ? 9.353 -0.598 -10.053 1.00 84.69 84 LYS A O 1
ATOM 692 N N . PHE A 1 85 ? 10.409 -1.183 -8.165 1.00 80.88 85 PHE A N 1
ATOM 693 C CA . PHE A 1 85 ? 10.562 -2.606 -8.455 1.00 80.88 85 PHE A CA 1
ATOM 694 C C . PHE A 1 85 ? 9.762 -3.433 -7.455 1.00 80.88 85 PHE A C 1
ATOM 696 O O . PHE A 1 85 ? 9.574 -3.030 -6.302 1.00 80.88 85 PHE A O 1
ATOM 703 N N . TYR A 1 86 ? 9.289 -4.600 -7.887 1.00 74.94 86 TYR A N 1
ATOM 704 C CA . TYR A 1 86 ? 8.665 -5.536 -6.961 1.00 74.94 86 TYR A CA 1
ATOM 705 C C . TYR A 1 86 ? 9.674 -5.987 -5.892 1.00 74.94 86 TYR A C 1
ATOM 707 O O . TYR A 1 86 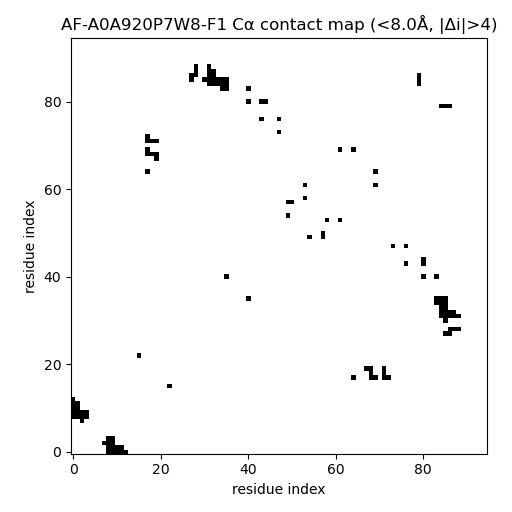? 10.838 -6.256 -6.202 1.00 74.94 86 TYR A O 1
ATOM 715 N N . PRO A 1 87 ? 9.237 -6.088 -4.625 1.00 67.31 87 PRO A N 1
ATOM 716 C CA . PRO A 1 87 ? 10.126 -6.368 -3.511 1.00 67.31 87 PRO A CA 1
ATOM 717 C C . PRO A 1 87 ? 10.716 -7.780 -3.601 1.00 67.31 87 PRO A C 1
ATOM 719 O O . PRO A 1 87 ? 9.993 -8.774 -3.517 1.00 67.31 87 PRO A O 1
ATOM 722 N N . GLY A 1 88 ? 12.040 -7.862 -3.747 1.00 60.22 88 GLY A N 1
ATOM 723 C CA . GLY A 1 88 ? 12.767 -9.129 -3.791 1.00 60.22 88 GLY A CA 1
ATOM 724 C C . GLY A 1 88 ? 12.968 -9.783 -2.422 1.00 60.22 88 GLY A C 1
ATOM 725 O O . GLY A 1 88 ? 12.725 -9.188 -1.368 1.00 60.22 88 GLY A O 1
ATOM 726 N N . ILE A 1 89 ? 13.408 -11.047 -2.422 1.00 55.81 89 ILE A N 1
ATOM 727 C CA . ILE A 1 89 ? 13.699 -11.796 -1.187 1.00 55.81 89 ILE A CA 1
ATOM 728 C C . ILE A 1 89 ? 14.859 -11.101 -0.455 1.00 55.81 89 ILE A C 1
ATOM 730 O O . ILE A 1 89 ? 15.956 -11.020 -1.022 1.00 55.81 89 ILE A O 1
ATOM 734 N N . PRO A 1 90 ? 14.702 -10.679 0.818 1.00 46.00 90 PRO A N 1
ATOM 735 C CA . PRO A 1 90 ? 15.832 -10.212 1.610 1.00 46.00 90 PRO A CA 1
ATOM 736 C C . PRO A 1 90 ? 16.898 -11.316 1.686 1.00 46.00 90 PRO A C 1
ATOM 738 O O . PRO A 1 90 ? 16.652 -12.392 2.227 1.00 46.00 90 PRO A O 1
ATOM 741 N N . GLY A 1 91 ? 18.078 -11.068 1.112 1.00 47.16 91 GLY A N 1
ATOM 742 C CA . GLY A 1 91 ? 19.220 -11.988 1.176 1.00 47.16 91 GLY A CA 1
ATOM 743 C C . GLY A 1 91 ? 19.411 -12.933 -0.015 1.00 47.16 91 GLY A C 1
ATOM 744 O O . GLY A 1 91 ? 20.298 -13.784 0.045 1.00 47.16 91 GLY A O 1
ATOM 745 N N . ARG A 1 92 ? 18.654 -12.798 -1.114 1.00 43.91 92 ARG A N 1
ATOM 746 C CA . ARG A 1 92 ? 18.899 -13.601 -2.326 1.00 43.91 92 ARG A CA 1
ATOM 747 C C . ARG A 1 92 ? 18.902 -12.741 -3.589 1.00 43.91 92 ARG A C 1
ATOM 749 O O . ARG A 1 92 ? 17.964 -12.783 -4.371 1.00 43.91 92 ARG A O 1
ATOM 756 N N . ARG A 1 93 ? 19.998 -12.005 -3.820 1.00 41.06 93 ARG A N 1
ATOM 757 C CA . ARG A 1 93 ? 20.327 -11.538 -5.176 1.00 41.06 93 ARG A CA 1
ATOM 758 C C . ARG A 1 93 ? 20.639 -12.777 -6.011 1.00 41.06 93 ARG A C 1
ATOM 760 O O . ARG A 1 93 ? 21.603 -13.481 -5.707 1.00 41.06 93 ARG A O 1
ATOM 767 N N . ARG A 1 94 ? 19.814 -13.089 -7.010 1.00 41.66 94 ARG A N 1
ATOM 768 C CA . ARG A 1 94 ? 20.215 -14.050 -8.041 1.00 41.66 94 ARG A CA 1
ATOM 769 C C . ARG A 1 94 ? 21.227 -13.335 -8.938 1.00 41.66 94 ARG A C 1
ATOM 771 O O . ARG A 1 94 ? 20.881 -12.363 -9.596 1.00 41.66 94 ARG A O 1
ATOM 778 N N . SER A 1 95 ? 22.483 -13.763 -8.823 1.00 45.56 95 SER A N 1
ATOM 779 C CA . SER A 1 95 ? 23.574 -13.473 -9.758 1.00 45.56 95 SER A CA 1
ATOM 780 C C . SER A 1 95 ? 23.254 -13.972 -11.157 1.00 45.56 95 SER A C 1
ATOM 782 O O . SER A 1 95 ? 22.663 -15.078 -11.212 1.00 45.56 95 SER A O 1
#

Radius of gyration: 14.69 Å; Cα contacts (8 Å, |Δi|>4): 66; chains: 1; bounding box: 39×30×30 Å